Protein 2INB (pdb70)

Radius of gyration: 13.99 Å; Cα contacts (8 Å, |Δi|>4): 229; chains: 1; bounding box: 32×31×36 Å

Foldseek 3Di:
DLQLVLQVLQCVVVPKDWDDQVDWFDDDNDTDSWTWIDHPRQIEIEDEDEQPPDPHSVVVVVVLVVSQLVVLVRCCVPPVRYYYAYEYEPVCCVPVCVDPVNVVVVVRVHWWYAHRVVSHTDDTGD

Structure (mmCIF, N/CA/C/O backbone):
data_2INB
#
_entry.id   2INB
#
_cell.length_a   59.554
_cell.length_b   59.554
_cell.length_c   71.563
_cell.angle_alpha   90.000
_cell.angle_beta   90.000
_cell.angle_gamma   120.000
#
_symmetry.space_group_name_H-M   'P 31 2 1'
#
loop_
_entity.id
_entity.type
_entity.pdbx_description
1 polymer 'hypothetical protein'
2 non-polymer 'CHLORIDE ION'
3 non-polymer GLYCEROL
4 water water
#
loop_
_atom_site.group_PDB
_atom_site.id
_atom_site.type_symbol
_atom_site.label_atom_id
_atom_site.label_alt_id
_atom_site.label_comp_id
_atom_site.label_asym_id
_atom_site.label_entity_id
_atom_site.label_seq_id
_atom_site.pdbx_PDB_ins_code
_atom_site.Cartn_x
_atom_site.Cartn_y
_atom_site.Cartn_z
_atom_site.occupancy
_atom_site.B_iso_or_equiv
_atom_site.auth_seq_id
_atom_site.auth_comp_id
_atom_site.auth_asym_id
_atom_site.auth_atom_id
_atom_site.pdbx_PDB_model_num
ATOM 1 N N . ASP A 1 6 ? 19.175 55.346 10.270 1.00 41.12 5 ASP A N 1
ATOM 2 C CA . ASP A 1 6 ? 18.743 55.569 11.682 1.00 38.27 5 ASP A CA 1
ATOM 3 C C . ASP A 1 6 ? 17.280 55.984 11.716 1.00 34.82 5 ASP A C 1
ATOM 4 O O . ASP A 1 6 ? 16.520 55.554 12.590 1.00 29.37 5 ASP A O 1
ATOM 6 N N . VAL A 1 7 ? 16.892 56.846 10.778 1.00 33.85 6 VAL A N 1
ATOM 7 C CA . VAL A 1 7 ? 15.526 57.359 10.740 1.00 32.87 6 VAL A CA 1
ATOM 8 C C . VAL A 1 7 ? 14.522 56.218 10.503 1.00 30.53 6 VAL A C 1
ATOM 9 O O . VAL A 1 7 ? 13.538 56.108 11.240 1.00 24.51 6 VAL A O 1
ATOM 13 N N . PHE A 1 8 ? 14.777 55.379 9.497 1.00 28.38 7 PHE A N 1
ATOM 14 C CA . PHE A 1 8 ? 13.849 54.284 9.174 1.00 25.55 7 PHE A CA 1
ATOM 15 C C . PHE A 1 8 ? 13.811 53.224 10.279 1.00 23.11 7 PHE A C 1
ATOM 16 O O . PHE A 1 8 ? 12.775 52.610 10.590 1.00 22.02 7 PHE A O 1
ATOM 24 N N . HIS A 1 9 ? 14.957 53.036 10.914 1.00 21.51 8 HIS A N 1
ATOM 25 C CA . HIS A 1 9 ? 15.028 52.175 12.090 1.00 20.63 8 HIS A CA 1
ATOM 26 C C . HIS A 1 9 ? 14.051 52.654 13.183 1.00 22.55 8 HIS A C 1
ATOM 27 O O . HIS A 1 9 ? 13.311 51.847 13.764 1.00 21.13 8 HIS A O 1
ATOM 34 N N A GLN A 1 10 ? 14.038 53.968 13.414 0.50 22.02 9 GLN A N 1
ATOM 35 N N B GLN A 1 10 ? 14.072 53.972 13.434 0.50 21.30 9 GLN A N 1
ATOM 36 C CA A GLN A 1 10 ? 13.175 54.570 14.430 0.50 20.90 9 GLN A CA 1
ATOM 37 C CA B GLN A 1 10 ? 13.182 54.618 14.411 0.50 19.42 9 GLN A CA 1
ATOM 38 C C A GLN A 1 10 ? 11.709 54.560 13.993 0.50 16.34 9 GLN A C 1
ATOM 39 C C B GLN A 1 10 ? 11.728 54.464 13.971 0.50 14.79 9 GLN A C 1
ATOM 40 O O A GLN A 1 10 ? 10.819 54.402 14.826 0.50 17.29 9 GLN A O 1
ATOM 41 O O B GLN A 1 10 ? 10.868 54.102 14.771 0.50 13.83 9 GLN A O 1
ATOM 52 N N . VAL A 1 11 ? 11.458 54.735 12.695 1.00 14.44 10 VAL A N 1
ATOM 53 C CA . VAL A 1 11 ? 10.092 54.602 12.140 1.00 14.83 10 VAL A CA 1
ATOM 54 C C . VAL A 1 11 ? 9.518 53.189 12.445 1.00 13.83 10 VAL A C 1
ATOM 55 O O . VAL A 1 11 ? 8.365 53.057 12.919 1.00 15.07 10 VAL A O 1
ATOM 59 N N . VAL A 1 12 ? 10.323 52.145 12.198 1.00 13.88 11 VAL A N 1
ATOM 60 C CA . VAL A 1 12 ? 9.826 50.798 12.423 1.00 13.80 11 VAL A CA 1
ATOM 61 C C . VAL A 1 12 ? 9.566 50.527 13.915 1.00 14.14 11 VAL A C 1
ATOM 62 O O . VAL A 1 12 ? 8.548 49.909 14.306 1.00 14.83 11 VAL A O 1
ATOM 66 N N A LYS A 1 13 ? 10.470 50.969 14.784 0.50 12.69 12 LYS A N 1
ATOM 67 N N B LYS A 1 13 ? 10.482 50.977 14.762 0.50 13.05 12 LYS A N 1
ATOM 68 C CA A LYS A 1 13 ? 10.223 50.836 16.240 0.50 13.14 12 LYS A CA 1
ATOM 69 C CA B LYS A 1 13 ? 10.274 50.915 16.219 0.50 14.35 12 LYS A CA 1
ATOM 70 C C A LYS A 1 13 ? 8.910 51.463 16.670 0.50 14.12 12 LYS A C 1
ATOM 71 C C B LYS A 1 13 ? 8.982 51.619 16.647 0.50 13.74 12 LYS A C 1
ATOM 72 O O A LYS A 1 13 ? 8.118 50.832 17.396 0.50 13.80 12 LYS A O 1
ATOM 73 O O B LYS A 1 13 ? 8.189 51.086 17.438 0.50 14.64 12 LYS A O 1
ATOM 82 N N A ILE A 1 14 ? 8.683 52.703 16.242 0.50 14.24 13 ILE A N 1
ATOM 83 N N B ILE A 1 14 ? 8.767 52.831 16.155 0.50 12.73 13 ILE A N 1
ATOM 84 C CA A ILE A 1 14 ? 7.435 53.422 16.575 0.50 14.66 13 ILE A CA 1
ATOM 85 C CA B ILE A 1 14 ? 7.505 53.544 16.422 0.50 12.68 13 ILE A CA 1
ATOM 86 C C A ILE A 1 14 ? 6.229 52.670 16.006 0.50 13.95 13 ILE A C 1
ATOM 87 C C B ILE A 1 14 ? 6.284 52.717 15.988 0.50 13.58 13 ILE A C 1
ATOM 88 O O A ILE A 1 14 ? 5.214 52.501 16.690 0.50 14.33 13 ILE A O 1
ATOM 89 O O B ILE A 1 14 ? 5.313 52.571 16.735 0.50 15.52 13 ILE A O 1
ATOM 98 N N . ALA A 1 15 ? 6.324 52.204 14.760 1.00 14.23 14 ALA A N 1
ATOM 99 C CA . ALA A 1 15 ? 5.207 51.433 14.191 1.00 13.03 14 ALA A CA 1
ATOM 100 C C . ALA A 1 15 ? 4.918 50.194 15.040 1.00 15.18 14 ALA A C 1
ATOM 101 O O . ALA A 1 15 ? 3.764 49.906 15.307 1.00 14.57 14 ALA A O 1
ATOM 103 N N . LEU A 1 16 ? 5.973 49.465 15.444 1.00 14.08 15 LEU A N 1
ATOM 104 C CA . LEU A 1 16 ? 5.815 48.311 16.320 1.00 13.92 15 LEU A CA 1
ATOM 105 C C . LEU A 1 16 ? 5.170 48.695 17.668 1.00 13.24 15 LEU A C 1
ATOM 106 O O . LEU A 1 16 ? 4.248 48.053 18.159 1.00 14.77 15 LEU A O 1
ATOM 111 N N . GLU A 1 17 ? 5.655 49.786 18.255 1.00 12.67 16 GLU A N 1
ATOM 112 C CA . GLU A 1 17 ? 5.162 50.244 19.544 1.00 14.20 16 GLU A CA 1
ATOM 113 C C . GLU A 1 17 ? 3.683 50.607 19.471 1.00 13.68 16 GLU A C 1
ATOM 114 O O . GLU A 1 17 ? 2.904 50.293 20.382 1.00 16.25 16 GLU A O 1
ATOM 120 N N . LYS A 1 18 ? 3.289 51.231 18.387 1.00 14.06 17 LYS A N 1
ATOM 121 C CA . LYS A 1 18 ? 1.875 51.594 18.220 1.00 14.09 17 LYS A CA 1
ATOM 122 C C . LYS A 1 18 ? 0.968 50.372 18.207 1.00 16.27 17 LYS A C 1
ATOM 123 O O . LYS A 1 18 ? -0.201 50.472 18.581 1.00 16.63 17 LYS A O 1
ATOM 129 N N . ASP A 1 19 ? 1.481 49.231 17.739 1.00 13.63 18 ASP A N 1
ATOM 130 C CA . ASP A 1 19 ? 0.727 47.969 17.650 1.00 12.85 18 ASP A CA 1
ATOM 131 C C . ASP A 1 19 ? 0.933 47.139 18.956 1.00 14.37 18 ASP A C 1
ATOM 132 O O . ASP A 1 19 ? 0.606 45.960 18.991 1.00 14.55 18 ASP A O 1
ATOM 137 N N . GLY A 1 20 ? 1.526 47.746 19.963 1.00 13.57 19 GLY A N 1
ATOM 138 C CA . GLY A 1 20 ? 1.666 47.127 21.262 1.00 16.17 19 GLY A CA 1
ATOM 139 C C . GLY A 1 20 ? 2.797 46.166 21.436 1.00 14.74 19 GLY A C 1
ATOM 140 O O . GLY A 1 20 ? 2.825 45.404 22.420 1.00 15.33 19 GLY A O 1
ATOM 141 N N . TRP A 1 21 ? 3.776 46.251 20.535 1.00 13.33 20 TRP A N 1
ATOM 142 C CA . TRP A 1 21 ? 5.029 45.456 20.696 1.00 15.42 20 TRP A CA 1
ATOM 143 C C . TRP A 1 21 ? 5.986 46.146 21.653 1.00 16.22 20 TRP A C 1
ATOM 144 O O . TRP A 1 21 ? 6.132 47.380 21.652 1.00 16.88 20 TRP A O 1
ATOM 155 N N A GLN A 1 22 ? 6.649 45.318 22.450 0.50 12.86 21 GLN A N 1
ATOM 156 N N B GLN A 1 22 ? 6.662 45.333 22.453 0.50 13.14 21 GLN A N 1
ATOM 157 C CA A GLN A 1 22 ? 7.730 45.746 23.299 0.50 14.70 21 GLN A CA 1
ATOM 158 C CA B GLN A 1 22 ? 7.717 45.799 23.329 0.50 14.95 21 GLN A CA 1
ATOM 159 C C A GLN A 1 22 ? 9.054 45.488 22.601 0.50 14.62 21 GLN A C 1
ATOM 160 C C B GLN A 1 22 ? 9.067 45.488 22.699 0.50 14.74 21 GLN A C 1
ATOM 161 O O A GLN A 1 22 ? 9.328 44.350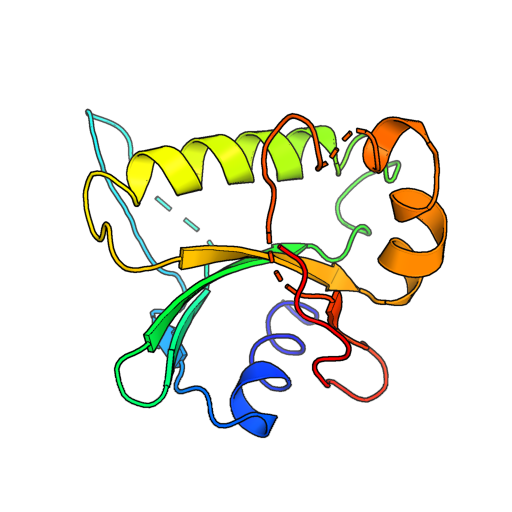 22.201 0.50 13.89 21 GLN A O 1
ATOM 162 O O B GLN A 1 22 ? 9.370 44.304 22.469 0.50 13.84 21 GLN A O 1
ATOM 173 N N . ILE A 1 23 ? 9.875 46.531 22.435 1.00 15.79 22 ILE A N 1
ATOM 174 C CA . ILE A 1 23 ? 11.223 46.349 21.898 1.00 16.84 22 ILE A CA 1
ATOM 175 C C . ILE A 1 23 ? 12.138 45.915 23.028 1.00 18.95 22 ILE A C 1
ATOM 176 O O . ILE A 1 23 ? 12.215 46.595 24.062 1.00 20.06 22 ILE A O 1
ATOM 181 N N . THR A 1 24 ? 12.770 44.754 22.852 1.00 16.30 23 THR A N 1
ATOM 182 C CA . THR A 1 24 ? 13.619 44.181 23.917 1.00 17.45 23 THR A CA 1
ATOM 183 C C . THR A 1 24 ? 15.117 44.231 23.643 1.00 22.58 23 THR A C 1
ATOM 184 O O . THR A 1 24 ? 15.929 44.205 24.599 1.00 24.59 23 THR A O 1
ATOM 188 N N . ASN A 1 25 ? 15.496 44.295 22.378 1.00 21.36 24 ASN A N 1
ATOM 189 C CA . ASN A 1 25 ? 16.894 44.370 22.009 1.00 24.65 24 ASN A CA 1
ATOM 190 C C . ASN A 1 25 ? 16.987 45.173 20.717 1.00 25.37 24 ASN A C 1
ATOM 191 O O . ASN A 1 25 ? 16.231 44.969 19.757 1.00 22.55 24 ASN A O 1
ATOM 196 N N . ASP A 1 26 ? 17.901 46.122 20.697 1.00 23.55 25 ASP A N 1
ATOM 197 C CA . ASP A 1 26 ? 18.135 46.886 19.494 1.00 26.98 25 ASP A CA 1
ATOM 198 C C . ASP A 1 26 ? 19.536 47.451 19.660 1.00 29.12 25 ASP A C 1
ATOM 199 O O . ASP A 1 26 ? 19.703 48.441 20.373 1.00 31.54 25 ASP A O 1
ATOM 204 N N . PRO A 1 27 ? 20.541 46.790 19.057 1.00 29.80 26 PRO A N 1
ATOM 205 C CA . PRO A 1 27 ? 20.411 45.664 18.133 1.00 28.98 26 PRO A CA 1
ATOM 206 C C . PRO A 1 27 ? 20.239 44.335 18.838 1.00 26.95 26 PRO A C 1
ATOM 207 O O . PRO A 1 27 ? 20.698 44.148 19.976 1.00 25.59 26 PRO A O 1
ATOM 211 N N . LEU A 1 28 ? 19.587 43.404 18.149 1.00 25.29 27 LEU A N 1
ATOM 212 C CA . LEU A 1 28 ? 19.613 42.011 18.556 1.00 25.79 27 LEU A CA 1
ATOM 213 C C . LEU A 1 28 ? 20.947 41.471 18.063 1.00 28.45 27 LEU A C 1
ATOM 214 O O . LEU A 1 28 ? 21.221 41.509 16.860 1.00 29.79 27 LEU A O 1
ATOM 219 N N . THR A 1 29 ? 21.777 41.013 18.986 1.00 28.16 28 THR A N 1
ATOM 220 C CA . THR A 1 29 ? 23.072 40.456 18.589 1.00 30.61 28 THR A CA 1
ATOM 221 C C . THR A 1 29 ? 22.993 38.944 18.614 1.00 32.52 28 THR A C 1
ATOM 222 O O . THR A 1 29 ? 22.325 38.331 19.482 1.00 32.48 28 THR A O 1
ATOM 226 N N A ILE A 1 30 ? 23.719 38.330 17.696 0.50 30.98 29 ILE A N 1
ATOM 227 N N B ILE A 1 30 ? 23.620 38.345 17.600 0.50 31.93 29 ILE A N 1
ATOM 228 C CA A ILE A 1 30 ? 23.646 36.897 17.543 0.50 30.94 29 ILE A CA 1
ATOM 229 C CA B ILE A 1 30 ? 23.644 36.894 17.418 0.50 32.45 29 ILE A CA 1
ATOM 230 C C A ILE A 1 30 ? 24.977 36.394 16.988 0.50 29.98 29 ILE A C 1
ATOM 231 C C B ILE A 1 30 ? 25.058 36.459 17.038 0.50 31.07 29 ILE A C 1
ATOM 232 O O A ILE A 1 30 ? 25.485 36.948 16.004 0.50 27.72 29 ILE A O 1
ATOM 233 O O B ILE A 1 30 ? 25.695 37.097 16.191 0.50 30.37 29 ILE A O 1
ATOM 242 N N . SER A 1 31 ? 25.534 35.378 17.654 1.00 28.97 30 SER A N 1
ATOM 243 C CA . SER A 1 31 ? 26.761 34.709 17.217 1.00 29.33 30 SER A CA 1
ATOM 244 C C . SER A 1 31 ? 26.485 33.209 17.154 1.00 26.82 30 SER A C 1
ATOM 245 O O . SER A 1 31 ? 25.934 32.611 18.091 1.00 25.52 30 SER A O 1
ATOM 248 N N A VAL A 1 32 ? 26.884 32.597 16.057 0.50 25.31 31 VAL A N 1
ATOM 249 N N B VAL A 1 32 ? 26.842 32.607 16.016 0.50 23.09 31 VAL A N 1
ATOM 250 C CA A VAL A 1 32 ? 26.712 31.177 15.933 0.50 24.37 31 VAL A CA 1
ATOM 251 C CA B VAL A 1 32 ? 26.538 31.200 15.716 0.50 20.39 31 VAL A CA 1
ATOM 252 C C A VAL A 1 32 ? 27.769 30.663 14.985 0.50 23.80 31 VAL A C 1
ATOM 253 C C B VAL A 1 32 ? 27.660 30.606 14.851 0.50 21.38 31 VAL A C 1
ATOM 254 O O A VAL A 1 32 ? 28.272 31.396 14.120 0.50 24.32 31 VAL A O 1
ATOM 255 O O B VAL A 1 32 ? 28.083 31.218 13.860 0.50 17.72 31 VAL A O 1
ATOM 262 N N . GLY A 1 33 ? 28.121 29.399 15.184 1.00 18.74 32 GLY A N 1
ATOM 263 C CA . GLY A 1 33 ? 29.015 28.696 14.289 1.00 19.31 32 GLY A CA 1
ATOM 264 C C . GLY A 1 33 ? 30.272 29.463 13.894 1.00 20.02 32 GLY A C 1
ATOM 265 O O . GLY A 1 33 ? 30.705 29.387 12.755 1.00 19.39 32 GLY A O 1
ATOM 266 N N . GLY A 1 34 ? 30.851 30.177 14.857 1.00 20.20 33 GLY A N 1
ATOM 267 C CA . GLY A 1 34 ? 32.161 30.838 14.646 1.00 22.68 33 GLY A CA 1
ATOM 268 C C . GLY A 1 34 ? 32.084 32.231 14.044 1.00 24.12 33 GLY A C 1
ATOM 269 O O . GLY A 1 34 ? 33.136 32.826 13.754 1.00 26.48 33 GLY A O 1
ATOM 270 N N . VAL A 1 35 ? 30.854 32.737 13.834 1.00 23.21 34 VAL A N 1
ATOM 271 C CA . VAL A 1 35 ? 30.617 34.058 13.239 1.00 23.79 34 VAL A CA 1
ATOM 272 C C . VAL A 1 35 ? 29.751 34.932 14.133 1.00 27.03 34 VAL A C 1
ATOM 273 O O . VAL A 1 35 ? 28.743 34.469 14.638 1.00 26.43 34 VAL A O 1
ATOM 277 N N . ASN A 1 36 ? 30.121 36.203 14.300 1.00 30.30 35 ASN A N 1
ATOM 278 C CA . ASN A 1 36 ? 29.225 37.194 14.914 1.00 33.41 35 ASN A CA 1
ATOM 279 C C . ASN A 1 36 ? 28.462 37.954 13.838 1.00 35.00 35 ASN A C 1
ATOM 280 O O . ASN A 1 36 ? 29.047 38.687 13.058 1.00 37.78 35 ASN A O 1
ATOM 285 N N B LEU A 1 37 ? 27.170 37.797 13.843 0.0000 35.18 36 LEU A N 1
ATOM 286 N N C LEU A 1 37 ? 27.152 37.776 13.820 1.00 35.23 36 LEU A N 1
ATOM 287 C CA B LEU A 1 37 ? 26.333 38.314 12.816 0.0000 37.60 36 LEU A CA 1
ATOM 288 C CA C LEU A 1 37 ? 26.305 38.394 12.831 1.00 37.42 36 LEU A CA 1
ATOM 289 C C B LEU A 1 37 ? 25.889 39.693 13.271 0.0000 39.79 36 LEU A C 1
ATOM 290 C C C LEU A 1 37 ? 25.894 39.787 13.325 1.00 40.25 36 LEU A C 1
ATOM 291 O O B LEU A 1 37 ? 26.271 40.119 14.352 0.0000 47.59 36 LEU A O 1
ATOM 292 O O C LEU A 1 37 ? 26.520 40.325 14.263 1.00 46.66 36 LEU A O 1
ATOM 301 N N . LYS A 1 45 ? 21.788 45.638 13.984 1.00 37.14 44 LYS A N 1
ATOM 302 C CA . LYS A 1 45 ? 20.716 46.469 13.457 1.00 37.54 44 LYS A CA 1
ATOM 303 C C . LYS A 1 45 ? 19.322 45.758 13.516 1.00 35.78 44 LYS A C 1
ATOM 304 O O . LYS A 1 45 ? 18.278 46.437 13.388 1.00 35.91 44 LYS A O 1
ATOM 308 N N . LEU A 1 46 ? 19.304 44.426 13.721 1.00 32.41 45 LEU A N 1
ATOM 309 C CA . LEU A 1 46 ? 18.054 43.667 13.904 1.00 28.65 45 LEU A CA 1
ATOM 310 C C . LEU A 1 46 ? 17.332 44.173 15.151 1.00 23.69 45 LEU A C 1
ATOM 311 O O . LEU A 1 46 ? 17.987 44.428 16.182 1.00 24.43 45 LEU A O 1
ATOM 316 N N . ILE A 1 47 ? 16.016 44.349 15.072 1.00 20.35 46 ILE A N 1
ATOM 317 C CA . ILE A 1 47 ? 15.193 44.747 16.230 1.00 19.45 46 ILE A CA 1
ATOM 318 C C . ILE A 1 47 ? 14.558 43.460 16.809 1.00 18.26 46 ILE A C 1
ATOM 319 O O . ILE A 1 47 ? 13.970 42.670 16.058 1.00 19.83 46 ILE A O 1
ATOM 324 N N . ALA A 1 48 ? 14.699 43.236 18.113 1.00 16.29 47 ALA A N 1
ATOM 325 C CA . ALA A 1 48 ? 13.983 42.146 18.787 1.00 15.81 47 ALA A CA 1
ATOM 326 C C . ALA A 1 48 ? 12.778 42.760 19.496 1.00 15.27 47 ALA A C 1
ATOM 327 O O . ALA A 1 48 ? 12.925 43.747 20.214 1.00 16.87 47 ALA A O 1
ATOM 329 N N . ALA A 1 49 ? 11.603 42.148 19.322 1.00 14.20 48 ALA A N 1
ATOM 330 C CA . ALA A 1 49 ? 10.410 42.631 19.965 1.00 14.55 48 ALA A CA 1
ATOM 331 C C . ALA A 1 49 ? 9.543 41.459 20.398 1.00 14.02 48 ALA A C 1
ATOM 332 O O . ALA A 1 49 ? 9.703 40.325 19.891 1.00 14.16 48 ALA A O 1
ATOM 334 N N . GLU A 1 50 ? 8.602 41.736 21.311 1.00 14.64 49 GLU A N 1
ATOM 335 C CA . GLU A 1 50 ? 7.665 40.684 21.719 1.00 14.14 49 GLU A CA 1
ATOM 336 C C . GLU A 1 50 ? 6.346 41.310 22.134 1.00 15.58 49 GLU A C 1
ATOM 337 O O . GLU A 1 50 ? 6.269 42.501 22.466 1.00 16.11 49 GLU A O 1
ATOM 343 N N . ARG A 1 51 ? 5.311 40.478 22.128 1.00 14.49 50 ARG A N 1
ATOM 344 C CA . ARG A 1 51 ? 3.985 40.934 22.471 1.00 15.35 50 ARG A CA 1
ATOM 345 C C . ARG A 1 51 ? 3.201 39.748 22.951 1.00 17.76 50 ARG A C 1
ATOM 346 O O . ARG A 1 51 ? 2.998 38.790 22.191 1.00 19.47 50 ARG A O 1
ATOM 354 N N A GLU A 1 52 ? 2.765 39.803 24.208 0.50 19.05 51 GLU A N 1
ATOM 355 N N B GLU A 1 52 ? 2.807 39.797 24.221 0.50 18.85 51 GLU A N 1
ATOM 356 C CA A GLU A 1 52 ? 2.141 38.655 24.870 0.50 18.91 51 GLU 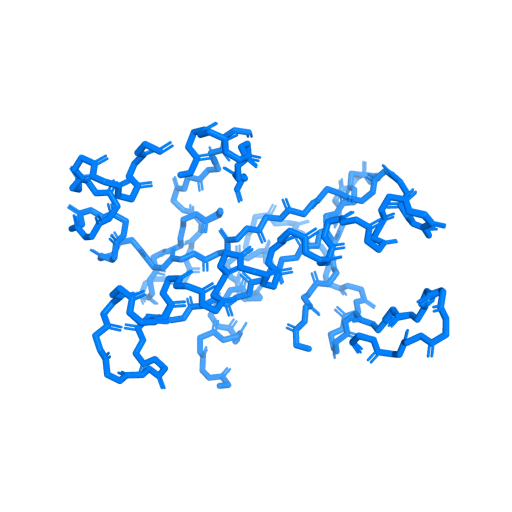A CA 1
ATOM 357 C CA B GLU A 1 52 ? 2.127 38.682 24.857 0.50 18.57 51 GLU A CA 1
ATOM 358 C C A GLU A 1 52 ? 2.830 37.340 24.561 0.50 21.04 51 GLU A C 1
ATOM 359 C C B GLU A 1 52 ? 2.819 37.349 24.570 0.50 20.85 51 GLU A C 1
ATOM 360 O O A GLU A 1 52 ? 2.205 36.360 24.154 0.50 23.76 51 GLU A O 1
ATOM 361 O O B GLU A 1 52 ? 2.185 36.367 24.185 0.50 23.54 51 GLU A O 1
ATOM 372 N N . GLY A 1 53 ? 4.134 37.315 24.758 1.00 21.88 52 GLY A N 1
ATOM 373 C CA . GLY A 1 53 ? 4.873 36.058 24.571 1.00 22.92 52 GLY A CA 1
ATOM 374 C C . GLY A 1 53 ? 5.208 35.623 23.133 1.00 22.77 52 GLY A C 1
ATOM 375 O O . GLY A 1 53 ? 5.974 34.678 22.944 1.00 24.13 52 GLY A O 1
ATOM 376 N N . GLU A 1 54 ? 4.650 36.286 22.132 1.00 17.53 53 GLU A N 1
ATOM 377 C CA . GLU A 1 54 ? 5.028 36.095 20.708 1.00 20.54 53 GLU A CA 1
ATOM 378 C C . GLU A 1 54 ? 6.314 36.906 20.506 1.00 15.65 53 GLU A C 1
ATOM 379 O O . GLU A 1 54 ? 6.328 38.118 20.776 1.00 17.90 53 GLU A O 1
ATOM 385 N N . LYS A 1 55 ? 7.383 36.254 20.056 1.00 16.43 54 LYS A N 1
ATOM 386 C CA . LYS A 1 55 ? 8.674 36.886 19.865 1.00 14.61 54 LYS A CA 1
ATOM 387 C C . LYS A 1 55 ? 8.953 37.044 18.361 1.00 15.48 54 LYS A C 1
ATOM 388 O O . LYS A 1 55 ? 8.758 36.077 17.564 1.00 16.22 54 LYS A O 1
ATOM 393 N N . ILE A 1 56 ? 9.475 38.196 17.992 1.00 14.77 55 ILE A N 1
ATOM 394 C CA . ILE A 1 56 ? 9.890 38.417 16.613 1.00 13.94 55 ILE A CA 1
ATOM 395 C C . ILE A 1 56 ? 11.250 39.113 16.534 1.00 13.06 55 ILE A C 1
ATOM 396 O O . ILE A 1 56 ? 11.754 39.706 17.521 1.00 14.33 55 ILE A O 1
ATOM 401 N N . ALA A 1 57 ? 11.831 39.047 15.334 1.00 14.18 56 ALA A N 1
ATOM 402 C CA . ALA A 1 57 ? 13.014 39.822 14.983 1.00 14.01 56 ALA A CA 1
ATOM 403 C C . ALA A 1 57 ? 12.723 40.508 13.675 1.00 14.76 56 ALA A C 1
ATOM 404 O O . ALA A 1 57 ? 12.053 39.946 12.831 1.00 14.83 56 ALA A O 1
ATOM 406 N N . VAL A 1 58 ? 13.205 41.740 13.557 1.00 15.25 57 VAL A N 1
ATOM 407 C CA . VAL A 1 58 ? 12.900 42.564 12.370 1.00 14.39 57 VAL A CA 1
ATOM 408 C C . VAL A 1 58 ? 14.165 43.130 11.750 1.00 14.54 57 VAL A C 1
ATOM 409 O O . VAL A 1 58 ? 14.899 43.870 12.398 1.00 15.48 57 VAL A O 1
ATOM 413 N N . GLU A 1 59 ? 14.386 42.765 10.480 1.00 15.43 58 GLU A N 1
ATOM 414 C CA . GLU A 1 59 ? 15.463 43.297 9.627 1.00 14.08 58 GLU A CA 1
ATOM 415 C C . GLU A 1 59 ? 14.905 44.502 8.900 1.00 14.56 58 GLU A C 1
ATOM 416 O O . GLU A 1 59 ? 14.03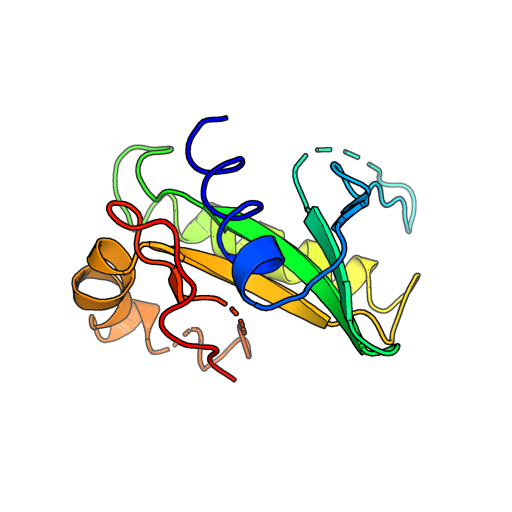7 44.344 8.030 1.00 15.17 58 GLU A O 1
ATOM 422 N N . VAL A 1 60 ? 15.346 45.695 9.276 1.00 16.04 59 VAL A N 1
ATOM 423 C CA . VAL A 1 60 ? 14.781 46.941 8.710 1.00 17.46 59 VAL A CA 1
ATOM 424 C C . VAL A 1 60 ? 15.556 47.360 7.498 1.00 21.27 59 VAL A C 1
ATOM 425 O O . VAL A 1 60 ? 16.774 47.544 7.573 1.00 19.05 59 VAL A O 1
ATOM 429 N N . LYS A 1 61 ? 14.832 47.578 6.394 1.00 22.06 60 LYS A N 1
ATOM 430 C CA . LYS A 1 61 ? 15.389 48.141 5.150 1.00 20.47 60 LYS A CA 1
ATOM 431 C C . LYS A 1 61 ? 14.552 49.360 4.724 1.00 19.29 60 LYS A C 1
ATOM 432 O O . LYS A 1 61 ? 13.307 49.412 4.967 1.00 20.76 60 LYS A O 1
ATOM 438 N N . SER A 1 62 ? 15.235 50.374 4.210 1.00 22.51 61 SER A N 1
ATOM 439 C CA . SER A 1 62 ? 14.578 51.551 3.692 1.00 22.63 61 SER A CA 1
ATOM 440 C C . SER A 1 62 ? 14.464 51.503 2.175 1.00 24.86 61 SER A C 1
ATOM 441 O O . SER A 1 62 ? 13.638 52.207 1.584 1.00 24.66 61 SER A O 1
ATOM 444 N N . PHE A 1 63 ? 15.329 50.694 1.555 1.00 22.09 62 PHE A N 1
ATOM 445 C CA . PHE A 1 63 ? 15.470 50.612 0.102 1.00 24.56 62 PHE A CA 1
ATOM 446 C C . PHE A 1 63 ? 15.872 51.963 -0.498 1.00 31.35 62 PHE A C 1
ATOM 447 O O . PHE A 1 63 ? 15.515 52.288 -1.628 1.00 38.98 62 PHE A O 1
ATOM 455 N N . LEU A 1 64 ? 16.638 52.720 0.288 1.00 30.52 63 LEU A N 1
ATOM 456 C CA . LEU A 1 64 ? 17.417 53.869 -0.171 1.00 35.04 63 LEU A CA 1
ATOM 457 C C . LEU A 1 64 ? 18.927 53.607 0.104 1.00 37.49 63 LEU A C 1
ATOM 458 O O . LEU A 1 64 ? 19.764 54.487 -0.113 1.00 36.56 63 LEU A O 1
ATOM 461 N N . GLU A 1 65 ? 19.262 52.385 0.561 1.00 39.74 64 GLU A N 1
ATOM 462 C CA . GLU A 1 65 ? 20.632 52.032 1.042 1.00 39.83 64 GLU A CA 1
ATOM 463 C C . GLU A 1 65 ? 21.685 52.014 -0.052 1.00 43.07 64 GLU A C 1
ATOM 464 O O . GLU A 1 65 ? 22.883 52.280 0.189 1.00 42.53 64 GLU A O 1
ATOM 470 N N . ARG A 1 66 ? 21.258 51.616 -1.242 1.00 45.09 65 ARG A N 1
ATOM 471 C CA . ARG A 1 66 ? 22.170 51.545 -2.352 1.00 46.52 65 ARG A CA 1
ATOM 472 C C . ARG A 1 66 ? 21.683 52.393 -3.492 1.00 47.21 65 ARG A C 1
ATOM 473 O O . ARG A 1 66 ? 20.714 53.169 -3.411 1.00 48.54 65 ARG A O 1
ATOM 477 N N . SER A 1 67 ? 22.506 52.324 -4.511 1.00 47.63 66 SER A N 1
ATOM 478 C CA . SER A 1 67 ? 22.072 52.138 -5.851 1.00 45.48 66 SER A CA 1
ATOM 479 C C . SER A 1 67 ? 20.606 51.626 -5.858 1.00 40.55 66 SER A C 1
ATOM 480 O O . SER A 1 67 ? 19.757 51.962 -5.020 1.00 42.36 66 SER A O 1
ATOM 483 N N . SER A 1 68 ? 20.343 50.793 -6.827 1.00 34.91 67 SER A N 1
ATOM 484 C CA . SER A 1 68 ? 19.038 50.362 -7.172 1.00 29.98 67 SER A CA 1
ATOM 485 C C . SER A 1 68 ? 18.370 49.551 -6.070 1.00 27.25 67 SER A C 1
ATOM 486 O O . SER A 1 68 ? 19.056 48.999 -5.176 1.00 23.28 67 SER A O 1
ATOM 489 N N . ALA A 1 69 ? 17.049 49.422 -6.192 1.00 22.86 68 ALA A N 1
ATOM 490 C CA . ALA A 1 69 ? 16.306 48.473 -5.405 1.00 20.57 68 ALA A CA 1
ATOM 491 C C . ALA A 1 69 ? 16.849 47.048 -5.563 1.00 17.39 68 ALA A C 1
ATOM 492 O O . ALA A 1 69 ? 16.929 46.317 -4.583 1.00 19.32 68 ALA A O 1
ATOM 494 N N . ILE A 1 70 ? 17.188 46.636 -6.778 1.00 18.00 69 ILE A N 1
ATOM 495 C CA . ILE A 1 70 ? 17.637 45.237 -6.939 1.00 17.33 69 ILE A CA 1
ATOM 496 C C . ILE A 1 70 ? 18.932 44.967 -6.166 1.00 18.69 69 ILE A C 1
ATOM 497 O O . ILE A 1 70 ? 19.109 43.918 -5.536 1.00 19.06 69 ILE A O 1
ATOM 502 N N A SER A 1 71 ? 19.850 45.936 -6.200 0.50 18.36 70 SER A N 1
ATOM 503 N N B SER A 1 71 ? 19.870 45.909 -6.198 0.50 19.46 70 SER A N 1
ATOM 504 C CA A SER A 1 71 ? 21.100 45.771 -5.464 0.50 17.21 70 SER A CA 1
ATOM 505 C CA B SER A 1 71 ? 21.128 45.667 -5.491 0.50 18.81 70 SER A CA 1
ATOM 506 C C A SER A 1 71 ? 20.824 45.647 -3.988 0.50 15.38 70 SER A C 1
ATOM 507 C C B SER A 1 71 ? 20.880 45.651 -3.986 0.50 17.53 70 SER A C 1
ATOM 508 O O A SER A 1 71 ? 21.394 44.781 -3.301 0.50 16.83 70 SER A O 1
ATOM 509 O O B SER A 1 71 ? 21.518 44.892 -3.243 0.50 18.99 70 SER A O 1
ATOM 514 N N A GLU A 1 72 ? 19.939 46.495 -3.469 0.50 15.25 71 GLU A N 1
ATOM 515 N N B GLU A 1 72 ? 19.924 46.462 -3.533 0.50 17.58 71 GLU A N 1
ATOM 516 C CA A GLU A 1 72 ? 19.640 46.380 -2.052 0.50 14.65 71 GLU A CA 1
ATOM 517 C CA B GLU A 1 72 ? 19.548 46.459 -2.111 0.50 17.31 71 GLU A CA 1
ATOM 518 C C A GLU A 1 72 ? 18.974 45.047 -1.795 0.50 15.10 71 GLU A C 1
ATOM 519 C C B GLU A 1 72 ? 18.860 45.152 -1.750 0.50 16.99 71 GLU A C 1
ATOM 520 O O A GLU A 1 72 ? 19.268 44.398 -0.777 0.50 14.77 71 GLU A O 1
ATOM 521 O O B GLU A 1 72 ? 19.004 44.642 -0.610 0.50 18.30 71 GLU A O 1
ATOM 532 N N . PHE A 1 7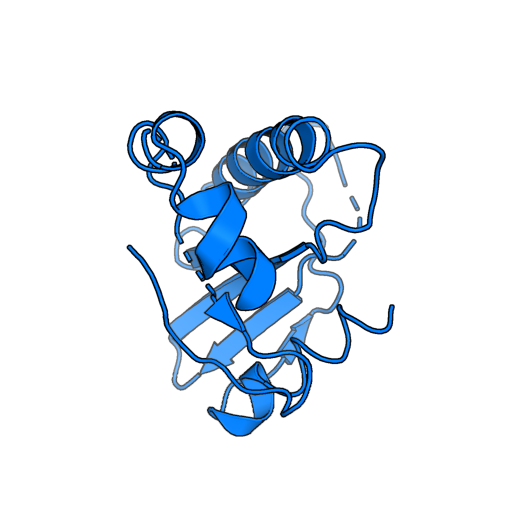3 ? 18.101 44.612 -2.713 1.00 14.99 72 PHE A N 1
ATOM 533 C CA . PHE A 1 73 ? 17.360 43.366 -2.496 1.00 14.86 72 PHE A CA 1
ATOM 534 C C . PHE A 1 73 ? 18.334 42.194 -2.350 1.00 12.91 72 PHE A C 1
ATOM 535 O O . PHE A 1 73 ? 18.117 41.302 -1.531 1.00 15.66 72 PHE A O 1
ATOM 543 N N . HIS A 1 74 ? 19.393 42.165 -3.139 1.00 14.58 73 HIS A N 1
ATOM 544 C CA . HIS A 1 74 ? 20.341 41.075 -2.994 1.00 14.64 73 HIS A CA 1
ATOM 545 C C . HIS A 1 74 ? 20.881 40.976 -1.554 1.00 16.06 73 HIS A C 1
ATOM 546 O O . HIS A 1 74 ? 20.896 39.896 -0.940 1.00 14.37 73 HIS A O 1
ATOM 553 N N . THR A 1 75 ? 21.328 42.117 -1.011 1.00 14.94 74 THR A N 1
ATOM 554 C CA . THR A 1 75 ? 21.885 42.137 0.344 1.00 13.88 74 THR A CA 1
ATOM 555 C C . THR A 1 75 ? 20.797 41.857 1.359 1.00 15.68 74 THR A C 1
ATOM 556 O O . THR A 1 75 ? 21.011 41.101 2.305 1.00 16.13 74 THR A O 1
ATOM 560 N N . ALA A 1 76 ? 19.611 42.439 1.167 1.00 15.43 75 ALA A N 1
ATOM 561 C CA . ALA A 1 76 ? 18.520 42.217 2.111 1.00 16.56 75 ALA A CA 1
ATOM 562 C C . ALA A 1 76 ? 18.130 40.747 2.198 1.00 15.53 75 ALA A C 1
ATOM 563 O O . ALA A 1 76 ? 17.821 40.219 3.272 1.00 15.34 75 ALA A O 1
ATOM 565 N N . LEU A 1 77 ? 18.092 40.102 1.045 1.00 14.10 76 LEU A N 1
ATOM 566 C CA . LEU A 1 77 ? 17.718 38.682 0.958 1.00 14.75 76 LEU A CA 1
ATOM 567 C C . LEU A 1 77 ? 18.789 37.803 1.598 1.00 14.60 76 LEU A C 1
ATOM 568 O O . LEU A 1 77 ? 18.494 36.875 2.346 1.00 15.10 76 LEU A O 1
ATOM 573 N N . GLY A 1 78 ? 20.047 38.059 1.278 1.00 13.35 77 GLY A N 1
ATOM 574 C CA . GLY A 1 78 ? 21.146 37.249 1.874 1.00 13.10 77 GLY A CA 1
ATOM 575 C C . GLY A 1 78 ? 21.159 37.392 3.390 1.00 13.18 77 GLY A C 1
ATOM 576 O O . GLY A 1 78 ? 21.314 36.401 4.143 1.00 14.20 77 GLY A O 1
ATOM 577 N N . GLN A 1 79 ? 21.055 38.637 3.868 1.00 13.34 78 GLN A N 1
ATOM 578 C CA . GLN A 1 79 ? 20.950 38.878 5.294 1.00 14.77 78 GLN A CA 1
ATOM 579 C C . GLN A 1 79 ? 19.771 38.138 5.885 1.00 13.95 78 GLN A C 1
ATOM 580 O O . GLN A 1 79 ? 19.850 37.518 6.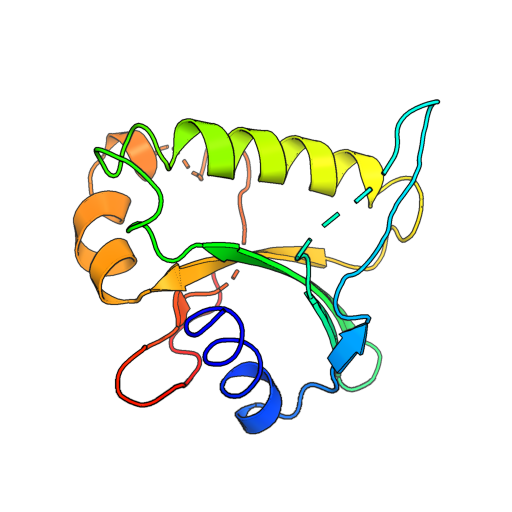971 1.00 14.64 78 GLN A O 1
ATOM 586 N N . PHE A 1 80 ? 18.636 38.206 5.203 1.00 13.15 79 PHE A N 1
ATOM 587 C CA . PHE A 1 80 ? 17.436 37.547 5.724 1.00 15.14 79 PHE A CA 1
ATOM 588 C C . PHE A 1 80 ? 17.690 36.037 5.925 1.00 15.51 79 PHE A C 1
ATOM 589 O O . PHE A 1 80 ? 17.419 35.430 6.989 1.00 14.62 79 PHE A O 1
ATOM 597 N N . ILE A 1 81 ? 18.271 35.422 4.896 1.00 13.83 80 ILE A N 1
ATOM 598 C CA . ILE A 1 81 ? 18.501 33.968 4.924 1.00 14.94 80 ILE A CA 1
ATOM 599 C C . ILE A 1 81 ? 19.472 33.615 6.056 1.00 13.44 80 ILE A C 1
ATOM 600 O O . ILE A 1 81 ? 19.295 32.630 6.826 1.00 14.31 80 ILE A O 1
ATOM 605 N N . ASN A 1 82 ? 20.550 34.400 6.141 1.00 13.85 81 ASN A N 1
ATOM 606 C CA . ASN A 1 82 ? 21.562 34.091 7.151 1.00 13.67 81 ASN A CA 1
ATOM 607 C C . ASN A 1 82 ? 21.066 34.365 8.567 1.00 14.95 81 ASN A C 1
ATOM 608 O O . ASN A 1 82 ? 21.300 33.532 9.470 1.00 15.19 81 ASN A O 1
ATOM 613 N N . TYR A 1 83 ? 20.384 35.504 8.773 1.00 13.47 82 TYR A N 1
ATOM 614 C CA . TYR A 1 83 ? 19.863 35.770 10.099 1.00 14.24 82 TYR A CA 1
ATOM 615 C C . TYR A 1 83 ? 18.827 34.707 10.484 1.00 14.15 82 TYR A C 1
ATOM 616 O O . TYR A 1 83 ? 18.755 34.307 11.639 1.00 14.99 82 TYR A O 1
ATOM 625 N N . ARG A 1 84 ? 17.999 34.296 9.536 1.00 12.82 83 ARG A N 1
ATOM 626 C CA . ARG A 1 84 ? 16.957 33.314 9.815 1.00 12.52 83 ARG A CA 1
ATOM 627 C C . ARG A 1 84 ? 17.632 32.007 10.248 1.00 14.27 83 ARG A C 1
ATOM 628 O O . ARG A 1 84 ? 17.224 31.365 11.228 1.00 13.93 83 ARG A O 1
ATOM 636 N N . GLY A 1 85 ? 18.677 31.597 9.528 1.00 13.84 84 GLY A N 1
ATOM 637 C CA . GLY A 1 85 ? 19.420 30.372 9.912 1.00 12.15 84 GLY A CA 1
ATOM 638 C C . GLY A 1 85 ? 20.052 30.427 11.275 1.00 15.76 84 GLY A C 1
ATOM 639 O O . GLY A 1 85 ? 19.941 29.494 12.071 1.00 16.60 84 GLY A O 1
ATOM 640 N N . ALA A 1 86 ? 20.694 31.567 11.564 1.00 13.27 85 ALA A N 1
ATOM 641 C CA . ALA A 1 86 ? 21.312 31.802 12.873 1.00 15.46 85 ALA A CA 1
ATOM 642 C C . ALA A 1 86 ? 20.271 31.759 13.978 1.00 14.74 85 ALA A C 1
ATOM 643 O O . ALA A 1 86 ? 20.440 31.096 14.988 1.00 13.38 85 ALA A O 1
ATOM 645 N N . LEU A 1 87 ? 19.140 32.411 13.749 1.00 13.24 86 LEU A N 1
ATOM 646 C CA . LEU A 1 87 ? 18.084 32.493 14.772 1.00 12.53 86 LEU A CA 1
ATOM 647 C C . LEU A 1 87 ? 17.462 31.123 15.059 1.00 12.40 86 LEU A C 1
ATOM 648 O O . LEU A 1 87 ? 17.076 30.830 16.215 1.00 13.45 86 LEU A O 1
ATOM 653 N N A ARG A 1 88 ? 17.377 30.264 14.054 0.50 12.46 87 ARG A N 1
ATOM 654 N N B ARG A 1 88 ? 17.384 30.270 14.040 0.50 11.38 87 ARG A N 1
ATOM 655 C CA A ARG A 1 88 ? 16.866 28.920 14.320 0.50 13.60 87 ARG A CA 1
ATOM 656 C CA B ARG A 1 88 ? 16.878 28.903 14.247 0.50 11.44 87 ARG A CA 1
ATOM 657 C C A ARG A 1 88 ? 17.656 28.239 15.427 0.50 13.84 87 ARG A C 1
ATOM 658 C C B ARG A 1 88 ? 17.741 28.143 15.266 0.50 14.12 87 ARG A C 1
ATOM 659 O O A ARG A 1 88 ? 17.100 27.532 16.266 0.50 12.46 87 ARG A O 1
ATOM 660 O O B ARG A 1 88 ? 17.265 27.261 15.983 0.50 12.01 87 ARG A O 1
ATOM 675 N N A ARG A 1 89 ? 18.975 28.426 15.385 0.50 13.04 88 ARG A N 1
ATOM 676 N N B ARG A 1 89 ? 19.022 28.489 15.315 0.50 12.96 88 ARG A N 1
ATOM 677 C CA A ARG A 1 89 ? 19.898 27.708 16.258 0.50 12.16 88 ARG A CA 1
ATOM 678 C CA B ARG A 1 89 ? 19.971 27.795 16.183 0.50 12.83 88 ARG A CA 1
ATOM 679 C C A ARG A 1 89 ? 20.103 28.368 17.623 0.50 13.82 88 ARG A C 1
ATOM 680 C C B ARG A 1 89 ? 20.150 28.401 17.576 0.50 14.02 88 ARG A C 1
ATOM 681 O O A ARG A 1 89 ? 20.800 27.819 18.485 0.50 15.67 88 ARG A O 1
ATOM 682 O O B ARG A 1 89 ? 20.878 27.849 18.403 0.50 15.75 88 ARG A O 1
ATOM 697 N N . ARG A 1 90 ? 19.511 29.537 17.806 1.00 15.53 89 ARG A N 1
ATOM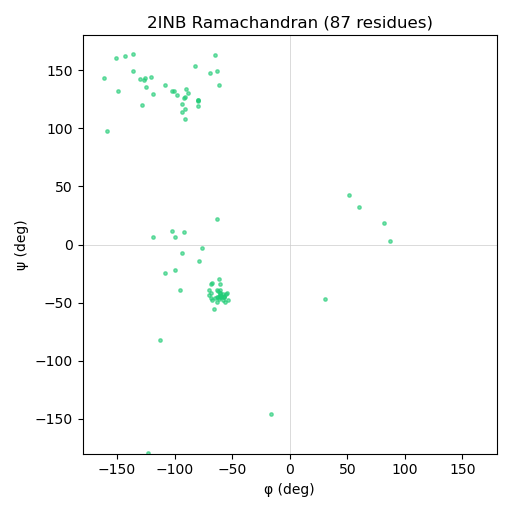 698 C CA . ARG A 1 90 ? 19.647 30.287 19.065 1.00 14.70 89 ARG A CA 1
ATOM 699 C C . ARG A 1 90 ? 18.311 30.622 19.718 1.00 15.79 89 ARG A C 1
ATOM 700 O O . ARG A 1 90 ? 18.169 30.457 20.946 1.00 15.40 89 ARG A O 1
ATOM 708 N N A GLN A 1 91 ? 17.335 31.119 18.958 0.50 13.55 90 GLN A N 1
ATOM 709 N N B GLN A 1 91 ? 17.360 31.107 18.913 0.50 13.99 90 GLN A N 1
ATOM 710 C CA A GLN A 1 91 ? 16.031 31.475 19.525 0.50 13.28 90 GLN A CA 1
ATOM 711 C CA B GLN A 1 91 ? 16.069 31.594 19.379 0.50 15.27 90 GLN A CA 1
ATOM 712 C C A GLN A 1 91 ? 14.999 31.030 18.499 0.50 14.61 90 GLN A C 1
ATOM 713 C C B GLN A 1 91 ? 15.055 31.040 18.372 0.50 14.07 90 GLN A C 1
ATOM 714 O O A GLN A 1 91 ? 14.422 31.839 17.777 0.50 15.57 90 GLN A O 1
ATOM 715 O O B GLN A 1 91 ? 14.580 31.776 17.511 0.50 11.39 90 GLN A O 1
ATOM 726 N N . PRO A 1 92 ? 14.778 29.717 18.422 1.00 14.81 91 PRO A N 1
ATOM 727 C CA . PRO A 1 92 ? 13.956 29.103 17.384 1.00 13.53 91 PRO A CA 1
ATOM 728 C C . PRO A 1 92 ? 12.483 29.535 17.382 1.00 15.04 91 PRO A C 1
ATOM 729 O O . PRO A 1 92 ? 11.801 29.240 16.423 1.00 18.61 91 PRO A O 1
ATOM 733 N N . GLU A 1 93 ? 11.988 30.142 18.454 1.00 14.60 92 GLU A N 1
ATOM 734 C CA . GLU A 1 93 ? 10.616 30.614 18.410 1.00 13.61 92 GLU A CA 1
ATOM 735 C C . GLU A 1 93 ? 10.511 32.125 18.127 1.00 16.72 92 GLU A C 1
ATOM 736 O O . GLU A 1 93 ? 9.391 32.655 18.155 1.00 18.42 92 GLU A O 1
ATOM 742 N N . ARG A 1 94 ? 11.643 32.794 17.819 1.00 15.17 93 ARG A N 1
ATOM 743 C CA . ARG A 1 94 ? 11.622 34.196 17.423 1.00 14.79 93 ARG A CA 1
ATOM 744 C C . ARG A 1 94 ? 11.563 34.254 15.911 1.00 15.85 93 ARG A C 1
ATOM 745 O O . ARG A 1 94 ? 12.499 33.859 15.236 1.00 17.90 93 ARG A O 1
ATOM 753 N N . VAL A 1 95 ? 10.457 34.752 15.378 1.00 14.86 94 VAL A N 1
ATOM 754 C CA . VAL A 1 95 ? 10.204 34.755 13.946 1.00 13.55 94 VAL A CA 1
ATOM 755 C C . VAL A 1 95 ? 10.768 36.001 13.317 1.00 15.39 94 VAL A C 1
ATOM 756 O O . VAL A 1 95 ? 10.468 37.119 13.757 1.00 15.27 94 VAL A O 1
ATOM 760 N N . LEU A 1 96 ? 11.534 35.787 12.237 1.00 14.50 95 LEU A N 1
ATOM 761 C CA . LEU A 1 96 ? 12.188 36.870 11.512 1.00 13.60 95 LEU A CA 1
ATOM 762 C C . LEU A 1 96 ? 11.313 37.446 10.377 1.00 14.55 95 LEU A C 1
ATOM 763 O O . LEU A 1 96 ? 10.791 36.685 9.554 1.00 14.43 95 LEU A O 1
ATOM 768 N N . TYR A 1 97 ? 11.250 38.792 10.325 1.00 14.22 96 TYR A N 1
ATOM 769 C CA . TYR A 1 97 ? 10.572 39.526 9.273 1.00 15.53 96 TYR A CA 1
ATOM 770 C C . TYR A 1 97 ? 11.539 40.553 8.635 1.00 13.92 96 TYR A C 1
ATOM 771 O O . TYR A 1 97 ? 12.348 41.184 9.301 1.00 15.27 96 TYR A O 1
ATOM 780 N N . LEU A 1 98 ? 11.402 40.712 7.329 1.00 15.10 97 LEU A N 1
ATOM 781 C CA . LEU A 1 98 ? 12.005 41.790 6.564 1.00 15.81 97 LEU A CA 1
ATOM 782 C C . LEU A 1 98 ? 11.050 42.958 6.508 1.00 12.96 97 LEU A C 1
ATOM 783 O O . LEU A 1 98 ? 9.930 42.824 6.013 1.00 13.70 97 LEU A O 1
ATOM 788 N N . ALA A 1 99 ? 11.462 44.076 7.087 1.00 13.36 98 ALA A N 1
ATOM 789 C CA . ALA A 1 99 ? 10.618 45.277 7.079 1.00 13.19 98 ALA A CA 1
ATOM 79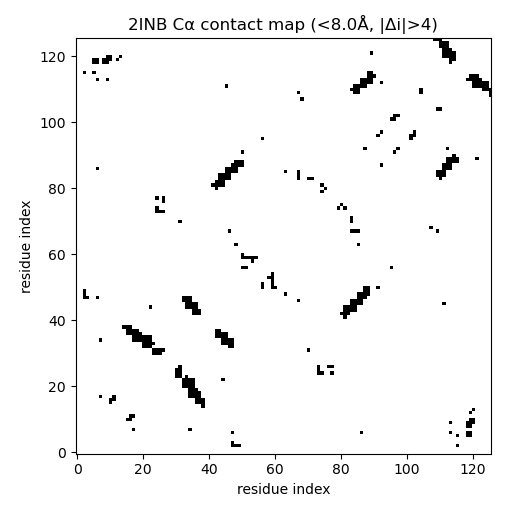0 C C . ALA A 1 99 ? 10.923 46.171 5.870 1.00 14.24 98 ALA A C 1
ATOM 791 O O . ALA A 1 99 ? 12.074 46.512 5.663 1.00 16.09 98 ALA A O 1
ATOM 793 N N . VAL A 1 100 ? 9.898 46.509 5.086 1.00 15.73 99 VAL A N 1
ATOM 794 C CA . VAL A 1 100 ? 10.110 47.398 3.978 1.00 16.72 99 VAL A CA 1
ATOM 795 C C . VAL A 1 100 ? 8.997 48.447 3.895 1.00 16.52 99 VAL A C 1
ATOM 796 O O . VAL A 1 100 ? 7.840 48.171 4.289 1.00 15.38 99 VAL A O 1
ATOM 800 N N . PRO A 1 101 ? 9.338 49.645 3.393 1.00 16.21 100 PRO A N 1
ATOM 801 C CA . PRO A 1 101 ? 8.326 50.700 3.254 1.00 13.33 100 PRO A CA 1
ATOM 802 C C . PRO A 1 101 ? 7.207 50.343 2.289 1.00 16.14 100 PRO A C 1
ATOM 803 O O . PRO A 1 101 ? 7.424 49.611 1.302 1.00 15.46 100 PRO A O 1
ATOM 807 N N . LEU A 1 102 ? 6.021 50.876 2.559 1.00 16.24 101 LEU A N 1
ATOM 808 C CA . LEU A 1 102 ? 4.857 50.675 1.722 1.00 16.98 101 LEU A CA 1
ATOM 809 C C . LEU A 1 102 ? 5.141 51.079 0.271 1.00 15.64 101 LEU A C 1
ATOM 810 O O . LEU A 1 102 ? 4.733 50.368 -0.652 1.00 17.18 101 LEU A O 1
ATOM 815 N N . THR A 1 103 ? 5.835 52.200 0.054 1.00 15.14 102 THR A N 1
ATOM 816 C CA . THR A 1 103 ? 6.147 52.677 -1.331 1.00 17.37 102 THR A CA 1
ATOM 817 C C . THR A 1 103 ? 6.929 51.601 -2.089 1.00 17.31 102 THR A C 1
ATOM 818 O O . THR A 1 103 ? 6.649 51.304 -3.251 1.00 18.51 102 THR A O 1
ATOM 822 N N . THR A 1 104 ? 7.896 50.986 -1.414 1.00 14.69 103 THR A N 1
ATOM 823 C CA . THR A 1 104 ? 8.705 49.918 -2.042 1.00 16.48 103 THR A CA 1
ATOM 824 C C . THR A 1 104 ? 7.872 48.648 -2.269 1.00 14.95 103 THR A C 1
ATOM 825 O O . THR A 1 104 ? 7.973 47.987 -3.315 1.00 16.82 103 THR A O 1
ATOM 829 N N . TYR A 1 105 ? 7.016 48.340 -1.306 1.00 14.55 104 TYR A N 1
ATOM 830 C CA . TYR A 1 105 ? 6.154 47.173 -1.404 1.00 15.81 104 TYR A CA 1
ATOM 831 C C . TYR A 1 105 ? 5.246 47.309 -2.640 1.00 17.26 104 TYR A C 1
ATOM 832 O O . TYR A 1 105 ? 5.045 46.353 -3.387 1.00 18.07 104 TYR A O 1
ATOM 841 N N . LYS A 1 106 ? 4.705 48.490 -2.844 1.00 16.41 105 LYS A N 1
ATOM 842 C CA . LYS A 1 106 ? 3.723 48.689 -3.906 1.00 19.34 105 LYS A CA 1
ATOM 843 C C . LYS A 1 106 ? 4.362 48.810 -5.283 1.00 20.42 105 LYS A C 1
ATOM 844 O O . LYS A 1 106 ? 3.644 48.807 -6.306 1.00 22.75 105 LYS A O 1
ATOM 849 N N . THR A 1 107 ? 5.683 49.007 -5.337 1.00 17.80 106 THR A N 1
ATOM 850 C CA . THR A 1 107 ? 6.376 49.190 -6.626 1.00 18.43 106 THR A CA 1
ATOM 851 C C . THR A 1 107 ? 7.294 48.012 -6.889 1.00 17.31 106 THR A C 1
ATOM 852 O O . THR A 1 107 ? 6.896 47.042 -7.545 1.00 15.44 106 THR A O 1
ATOM 856 N N . PHE A 1 108 ? 8.499 48.037 -6.299 1.00 17.34 107 PHE A N 1
ATOM 857 C CA . PHE A 1 108 ? 9.482 46.951 -6.513 1.00 16.01 107 PHE A CA 1
ATOM 858 C C . PHE A 1 108 ? 8.937 45.552 -6.223 1.00 15.19 107 PHE A C 1
ATOM 859 O O . PHE A 1 108 ? 9.090 44.639 -7.037 1.00 16.51 107 PHE A O 1
ATOM 867 N N . PHE A 1 109 ? 8.278 45.384 -5.066 1.00 15.83 108 PHE A N 1
ATOM 868 C CA . PHE A 1 109 ? 7.781 44.064 -4.673 1.00 16.41 108 PHE A CA 1
ATOM 869 C C . PHE A 1 109 ? 6.523 43.634 -5.423 1.00 17.09 108 PHE A C 1
ATOM 870 O O . PHE A 1 109 ? 6.081 42.505 -5.241 1.00 20.80 108 PHE A O 1
ATOM 878 N N . GLN A 1 110 ? 5.975 44.478 -6.288 1.00 17.43 109 GLN A N 1
ATOM 879 C CA . GLN A 1 110 ? 4.932 44.025 -7.207 1.00 20.48 109 GLN A CA 1
ATOM 880 C C . GLN A 1 110 ? 5.463 43.572 -8.568 1.00 19.69 109 GLN A C 1
ATOM 881 O O . GLN A 1 110 ? 4.700 43.061 -9.408 1.00 18.90 109 GLN A O 1
ATOM 887 N N . LEU A 1 111 ? 6.753 43.768 -8.813 1.00 17.65 110 LEU A N 1
ATOM 888 C CA . LEU A 1 111 ? 7.401 43.206 -9.998 1.00 17.13 110 LEU A CA 1
ATOM 889 C C . LEU A 1 111 ? 7.478 41.679 -9.860 1.00 14.61 110 LEU A C 1
ATOM 890 O O . LEU A 1 111 ? 7.606 41.147 -8.765 1.00 14.48 110 LEU A O 1
ATOM 895 N N . ASP A 1 112 ? 7.392 40.983 -10.979 1.00 14.09 111 ASP A N 1
ATOM 896 C CA . ASP A 1 112 ? 7.297 39.534 -10.949 1.00 14.73 111 ASP A CA 1
ATOM 897 C C . ASP A 1 112 ? 8.551 38.903 -10.279 1.00 14.46 111 ASP A C 1
ATOM 898 O O . ASP A 1 112 ? 8.436 37.960 -9.493 1.00 14.99 111 ASP A O 1
ATOM 903 N N . PHE A 1 113 ? 9.752 39.417 -10.578 1.00 14.71 112 PHE A N 1
ATOM 904 C CA . PHE A 1 113 ? 10.956 38.751 -10.098 1.00 14.99 112 PHE A CA 1
ATOM 905 C C . PHE A 1 113 ? 11.084 38.785 -8.564 1.00 14.61 112 PHE A C 1
ATOM 906 O O . PHE A 1 113 ? 11.196 37.740 -7.897 1.00 13.53 112 PHE A O 1
ATOM 914 N N . PRO A 1 114 ? 11.051 39.996 -7.951 1.00 13.93 113 PRO A N 1
ATOM 915 C CA . PRO A 1 114 ? 11.141 40.015 -6.484 1.00 13.41 113 PRO A CA 1
ATOM 916 C C . PRO A 1 114 ? 9.987 39.251 -5.826 1.00 13.31 113 PRO A C 1
ATOM 917 O O . PRO A 1 114 ? 10.184 38.580 -4.811 1.00 14.21 113 PRO A O 1
ATOM 921 N N . LYS A 1 115 ? 8.783 39.363 -6.361 1.00 14.42 114 LYS A N 1
ATOM 922 C CA . LYS A 1 115 ? 7.652 38.631 -5.787 1.00 14.93 114 LYS A CA 1
ATOM 923 C C . LYS A 1 115 ? 7.963 37.125 -5.764 1.00 13.22 114 LYS A C 1
ATOM 924 O O . LYS A 1 115 ? 7.743 36.414 -4.742 1.00 15.60 114 LYS A O 1
ATOM 929 N N . GLU A 1 116 ? 8.506 36.642 -6.873 1.00 13.84 115 GLU A N 1
ATOM 930 C CA . GLU A 1 116 ? 8.869 35.206 -6.992 1.00 14.32 115 GLU A CA 1
ATOM 931 C C . GLU A 1 116 ? 9.946 34.820 -5.994 1.00 14.16 115 GLU A C 1
ATOM 932 O O . GLU A 1 116 ? 9.876 33.778 -5.314 1.00 14.22 115 GLU A O 1
ATOM 954 N N . ILE A 1 118 ? 10.834 36.288 -3.105 1.00 12.96 117 ILE A N 1
ATOM 955 C CA . ILE A 1 118 ? 10.255 36.313 -1.773 1.00 13.83 117 ILE A CA 1
ATOM 956 C C . ILE A 1 118 ? 9.515 34.993 -1.534 1.00 14.38 117 ILE A C 1
ATOM 957 O O . ILE A 1 118 ? 9.671 34.333 -0.523 1.00 15.20 117 ILE A O 1
ATOM 962 N N . ALA A 1 119 ? 8.706 34.566 -2.511 1.00 13.94 118 ALA A N 1
ATOM 963 C CA . ALA A 1 119 ? 7.954 33.330 -2.346 1.00 14.14 118 ALA A CA 1
ATOM 964 C C . ALA A 1 119 ? 8.866 32.098 -2.247 1.00 14.25 118 ALA A C 1
ATOM 965 O O . ALA A 1 119 ? 8.670 31.233 -1.411 1.00 16.66 118 ALA A O 1
ATOM 967 N N . GLU A 1 120 ? 9.861 32.014 -3.143 1.00 13.86 119 GLU A N 1
ATOM 968 C CA . GLU A 1 120 ? 10.735 30.835 -3.204 1.00 12.84 119 GLU A CA 1
ATOM 969 C C . GLU A 1 120 ? 11.484 30.647 -1.878 1.00 14.41 119 GLU A C 1
ATOM 970 O O . GLU A 1 120 ? 11.841 29.527 -1.503 1.00 17.20 119 GLU A O 1
ATOM 976 N N . ASN A 1 121 ? 11.828 31.764 -1.231 1.00 14.06 120 ASN A N 1
ATOM 977 C CA . ASN A 1 121 ? 12.627 31.741 -0.004 1.00 14.84 120 ASN A CA 1
ATOM 978 C C . ASN A 1 121 ? 11.809 31.947 1.283 1.00 15.07 120 ASN A C 1
ATOM 979 O O . ASN A 1 121 ? 12.407 32.171 2.352 1.00 15.45 120 ASN A O 1
ATOM 984 N N . GLN A 1 122 ? 10.482 31.883 1.199 1.00 13.72 121 GLN A N 1
ATOM 985 C CA . GLN A 1 122 ? 9.629 31.991 2.341 1.00 15.76 121 GLN A CA 1
ATOM 986 C C . GLN A 1 122 ? 9.932 33.223 3.182 1.00 16.30 121 GLN A C 1
ATOM 987 O O . GLN A 1 122 ? 9.934 33.199 4.421 1.00 17.54 121 GLN A O 1
ATOM 993 N N . VAL A 1 123 ? 10.159 34.347 2.528 1.00 13.67 122 VAL A N 1
ATOM 994 C CA . VAL A 1 123 ? 10.509 35.579 3.247 1.00 13.06 122 VAL A CA 1
ATOM 995 C C . VAL A 1 123 ? 9.209 36.179 3.808 1.00 16.32 122 VAL A C 1
ATOM 996 O O . VAL A 1 123 ? 8.242 36.432 3.080 1.00 19.51 122 VAL A O 1
ATOM 1000 N N . LYS A 1 124 ? 9.227 36.382 5.103 1.00 13.11 123 LYS A N 1
ATOM 1001 C CA . LYS A 1 124 ? 8.147 37.033 5.823 1.00 13.10 123 LYS A CA 1
ATOM 1002 C C . LYS A 1 124 ? 8.448 38.526 5.857 1.00 13.72 123 LYS A C 1
ATOM 1003 O O . LYS A 1 124 ? 9.622 38.907 6.032 1.00 15.54 123 LYS A O 1
ATOM 1025 N N A LEU A 1 126 ? 7.308 42.761 6.998 0.50 14.37 125 LEU A N 1
ATOM 1026 N N B LEU A 1 126 ? 7.168 42.670 6.960 0.50 11.65 125 LEU A N 1
ATOM 1027 C CA A LEU A 1 126 ? 6.573 43.765 7.746 0.50 15.06 125 LEU A CA 1
ATOM 1028 C CA B LEU A 1 126 ? 6.416 43.684 7.698 0.50 13.67 125 LEU A CA 1
ATOM 1029 C C A LEU A 1 126 ? 6.493 44.980 6.829 0.50 14.89 125 LEU A C 1
ATOM 1030 C C B LEU A 1 126 ? 6.464 44.934 6.847 0.50 13.55 125 LEU A C 1
ATOM 1031 O O A LEU A 1 126 ? 7.520 45.578 6.523 0.50 15.30 125 LEU A O 1
ATOM 1032 O O B LEU A 1 126 ? 7.534 45.500 6.620 0.50 13.43 125 LEU A O 1
ATOM 1041 N N . ILE A 1 127 ? 5.297 45.301 6.339 1.00 13.64 126 ILE A N 1
ATOM 1042 C CA . ILE A 1 127 ? 5.154 46.453 5.484 1.00 15.23 126 ILE A CA 1
ATOM 1043 C C . ILE A 1 127 ? 4.740 47.641 6.344 1.00 16.13 126 ILE A C 1
ATOM 1044 O O . ILE A 1 127 ? 3.679 47.601 7.005 1.00 14.71 126 ILE A O 1
ATOM 1049 N N . TYR A 1 128 ? 5.561 48.692 6.320 1.00 14.04 127 TYR A N 1
ATOM 1050 C CA . TYR A 1 128 ? 5.328 49.881 7.180 1.00 14.00 127 TYR A CA 1
ATOM 1051 C C . TYR A 1 128 ? 5.160 51.142 6.338 1.00 15.72 127 TYR A C 1
ATOM 1052 O O . TYR A 1 128 ? 5.815 51.318 5.319 1.00 15.24 127 TYR A O 1
ATOM 1061 N N . ASP A 1 129 ? 4.292 52.013 6.810 1.00 12.60 128 ASP A N 1
ATOM 1062 C CA . ASP A 1 129 ? 4.085 53.287 6.163 1.00 12.26 128 ASP A CA 1
ATOM 1063 C C . ASP A 1 129 ? 4.983 54.299 6.829 1.00 14.54 128 ASP A C 1
ATOM 1064 O O . ASP A 1 129 ? 4.911 54.486 8.026 1.00 13.27 128 ASP A O 1
ATOM 1069 N N . VAL A 1 130 ? 5.873 54.908 6.048 1.00 13.96 129 V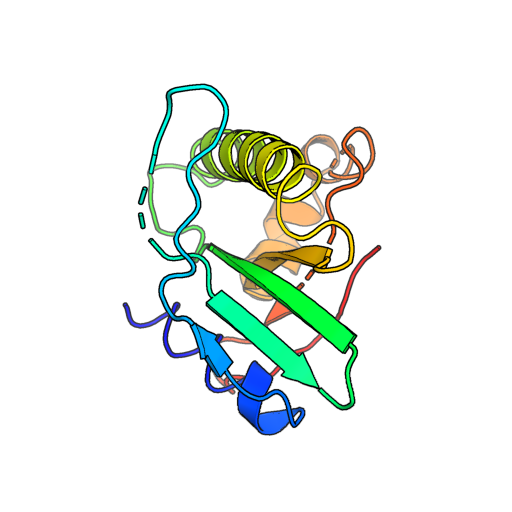AL A N 1
ATOM 1070 C CA . VAL A 1 130 ? 6.829 55.866 6.590 1.00 15.14 129 VAL A CA 1
ATOM 1071 C C . VAL A 1 130 ? 6.208 57.172 7.100 1.00 14.88 129 VAL A C 1
ATOM 1072 O O . VAL A 1 130 ? 6.507 57.601 8.214 1.00 16.75 129 VAL A O 1
ATOM 1076 N N . GLU A 1 131 ? 5.330 57.804 6.310 1.00 14.07 130 GLU A N 1
ATOM 1077 C CA . GLU A 1 131 ? 4.752 59.100 6.648 1.00 15.93 130 GLU A CA 1
ATOM 1078 C C . GLU A 1 131 ? 4.035 59.073 7.998 1.00 15.77 130 GLU A C 1
ATOM 1079 O O . GLU A 1 131 ? 4.210 59.978 8.820 1.00 17.69 130 GLU A O 1
ATOM 1085 N N . GLN A 1 132 ? 3.236 58.028 8.213 1.00 13.56 131 GLN A N 1
ATOM 1086 C CA . GLN A 1 132 ? 2.471 57.940 9.452 1.00 12.81 131 GLN A CA 1
ATOM 1087 C C . GLN A 1 132 ? 3.109 57.038 10.503 1.00 13.82 131 GLN A C 1
ATOM 1088 O O . GLN A 1 132 ? 2.656 56.998 11.654 1.00 14.43 131 GLN A O 1
ATOM 1094 N N A GLU A 1 133 ? 4.159 56.317 10.128 0.0000 12.57 132 GLU A N 1
ATOM 1095 N N B GLU A 1 133 ? 4.135 56.314 10.128 1.00 12.41 132 GLU A N 1
ATOM 1096 C CA A GLU A 1 133 ? 4.862 55.455 11.072 0.0000 12.06 132 GLU A CA 1
ATOM 1097 C CA B GLU A 1 133 ? 4.887 55.461 11.038 1.00 12.12 132 GLU A CA 1
ATOM 1098 C C A GLU A 1 133 ? 3.917 54.422 11.684 0.0000 12.71 132 GLU A C 1
ATOM 1099 C C B GLU A 1 133 ? 3.954 54.410 11.675 1.00 12.80 132 GLU A C 1
ATOM 1100 O O A GLU A 1 133 ? 3.711 54.390 12.897 0.0000 13.15 132 GLU A O 1
ATOM 1101 O O B GLU A 1 133 ? 3.784 54.361 12.884 1.00 13.10 132 GLU A O 1
ATOM 1112 N N . VAL A 1 134 ? 3.347 53.597 10.821 1.00 13.60 133 VAL A N 1
ATOM 1113 C CA . VAL A 1 134 ? 2.423 52.554 11.231 1.00 12.46 133 VAL A CA 1
ATOM 1114 C C . VAL A 1 134 ? 2.679 51.277 10.440 1.00 13.87 133 VAL A C 1
ATOM 1115 O O . VAL A 1 134 ? 3.250 51.291 9.331 1.00 13.42 133 VAL A O 1
ATOM 1119 N N . ILE A 1 135 ? 2.304 50.148 11.047 1.00 13.11 134 ILE A N 1
ATOM 1120 C CA . ILE A 1 135 ? 2.320 48.868 10.347 1.00 13.54 134 ILE A CA 1
ATOM 1121 C C . ILE A 1 135 ? 1.061 48.754 9.454 1.00 12.04 134 ILE A C 1
ATOM 1122 O O . ILE A 1 135 ? -0.068 48.852 9.936 1.00 14.64 134 ILE A O 1
ATOM 1127 N N . PHE A 1 136 ? 1.289 48.506 8.146 1.00 14.62 135 PHE A N 1
ATOM 1128 C CA . PHE A 1 136 ? 0.229 48.373 7.150 1.00 15.81 135 PHE A CA 1
ATOM 1129 C C . PHE A 1 136 ? -0.141 46.912 6.921 1.00 14.46 135 PHE A C 1
ATOM 1130 O O . PHE A 1 136 ? -1.328 46.604 6.764 1.00 15.15 135 PHE A O 1
ATOM 1138 N N . GLN A 1 137 ? 0.840 46.001 6.906 1.00 14.87 136 GLN A N 1
ATOM 1139 C CA . GLN A 1 137 ? 0.530 44.596 6.632 1.00 15.28 136 GLN A CA 1
ATOM 1140 C C . GLN A 1 137 ? 1.678 43.700 7.114 1.00 15.32 136 GLN A C 1
ATOM 1141 O O . GLN A 1 137 ? 2.837 44.072 7.082 1.00 16.08 136 GLN A O 1
ATOM 1147 N N . TRP A 1 138 ? 1.303 42.536 7.638 1.00 17.97 137 TRP A N 1
ATOM 1148 C CA . TRP A 1 138 ? 2.231 41.433 7.845 1.00 16.58 137 TRP A CA 1
ATOM 1149 C C . TRP A 1 138 ? 2.019 40.411 6.743 1.00 17.32 137 TRP A C 1
ATOM 1150 O O . TRP A 1 138 ? 0.879 40.043 6.439 1.00 17.87 137 TRP A O 1
ATOM 1161 N N . ILE A 1 139 ? 3.115 39.969 6.140 1.00 15.95 138 ILE A N 1
ATOM 1162 C CA . ILE A 1 139 ? 3.071 38.966 5.041 1.00 19.11 138 ILE A CA 1
ATOM 1163 C C . ILE A 1 139 ? 3.829 37.676 5.430 1.00 23.16 138 ILE A C 1
ATOM 1164 O O . ILE A 1 139 ? 4.995 37.719 5.872 1.00 21.27 138 ILE A O 1
ATOM 1169 N N . ASN A 1 140 ? 3.130 36.549 5.240 1.00 27.94 139 ASN A N 1
ATOM 1170 C CA . ASN A 1 140 ? 3.668 35.153 5.290 1.00 32.64 139 ASN A CA 1
ATOM 1171 C C . ASN A 1 140 ? 3.922 34.817 6.726 1.00 37.50 139 ASN A C 1
ATOM 1172 O O . ASN A 1 140 ? 3.487 35.604 7.567 1.00 37.85 139 ASN A O 1
#

CATH classification: 3.40.1350.10

Secondary structure (DSSP, 8-state):
-HHHHHHHHHHHHTTPEEEESSPP-EETTEE--PEEEEETTEEEEEEE--S-SSSSHHHHHHHHHHHHHHHHHHHHTT-TTEEEEEEEEHHHHHTGGGSHHHH--TTTT---EEETTTTEEEE---

Solvent-accessible surface area: 6906 Å² total

Nearest PDB structures (foldseek):
  2inb-assembly1_A-2  TM=1.008E+00  e=6.764E-28  Nostoc punctiforme PCC 73102
  2okf-assembly1_B  TM=9.911E-01  e=1.554E-24  Trichormus variabilis
  5lhc-assembly1_A  TM=5.744E-01  e=7.337E-02  Bacillus sp. (in: firmicutes)
  6qnz-assembly2_B  TM=4.525E-01  e=4.636E-02  Bacillus sp. D6
  6qnz-assembly1_A  TM=4.540E-01  e=4.950E-02  Bacillus sp. D6

Sequence (126 aa):
DVFHQQVVKKIIALEKDGWQQITNDPLTIISVVGGVNLLKLIAAEREEGEKIAVEVKSFLERSSAISSEEFHTALGQFINYRGALRRRRRQQPERVLYLAVPLTTYKTFFQLDFPKEIAENQVKLLIYDVEQEEVIFQWIN

B-factor: mean 21.79, std 9.92, range [7.29, 65.54]